Protein 5CUW (pdb70)

CATH classification: 2.40.260.10

Secondary structure (DSSP, 8-state):
------EEEEEEEGGGTEEEEEEES--TTTTGGGT-EEE--STT-----TTSSSEEEEEE--SSSTT-TTTTGGG--TT-EEEEE-SSEEEEEEEEEEEEEE-TT-GGGGSSS-TTS---S--EEEEEEEEESTT--SEEEEEEEEEEEEEEGGG---GGG-

Organism: Streptomyces coelicolor (strain ATCC BAA-471 / A3(2) / M145) (NCBI:txid100226)

Solvent-accessible surface area: 7456 Å² total; per-residue (Å²): 92,9,28,114,21,116,48,56,13,63,0,25,0,51,96,31,137,20,96,8,53,0,0,29,16,48,40,61,76,121,0,7,52,164,23,35,0,0,0,1,21,71,105,81,36,136,15,32,74,5,83,38,148,53,12,2,2,0,0,0,3,41,19,22,73,97,69,54,9,0,58,112,0,59,123,8,107,106,36,26,32,0,0,0,25,26,93,66,61,12,4,7,1,88,8,36,23,67,28,73,80,17,55,31,86,32,49,43,0,11,60,98,53,3,39,115,8,68,31,165,24,121,21,50,18,0,0,0,0,0,25,16,61,51,157,56,74,124,90,20,4,0,0,0,0,99,31,83,59,51,63,66,104,115,51,34,77,1,127,27,36,136

Nearest PDB structures (foldseek):
  5cuw-assembly1_A  TM=1.006E+00  e=2.298E-36  Streptomyces coelicolor A3(2)
  5go6-assembly1_A  TM=9.441E-01  e=9.493E-17  Streptomyces avermitilis MA-4680 = NBRC 14893
  5go5-assembly1_A  TM=9.308E-01  e=1.278E-16  Streptomyces avermitilis MA-4680 = NBRC 14893
  5utt-assembly4_D  TM=8.680E-01  e=9.278E-15  Actinomyces oris
  5uus-assembly2_B  TM=8.414E-01  e=9.449E-14  Corynebacterium diphtheriae NCTC 13129

Foldseek 3Di:
DAACLAFFWWKDQPVQRAIATEGEDQDVVSAQVQLHKYWHPDDPLHWDDQVDQWTETEIEYELEDSVRRCVVVVVFDFQRWMWIGGPWKIWIWTWQAKDAWAARPLSQCRGSQRPPRPRDDIARKYKYKYADDPPDNGTIIIIMIGTDDIGTCVVPDDPNVD

Radius of gyration: 14.23 Å; Cα contacts (8 Å, |Δi|>4): 444; chains: 1; bounding box: 32×39×29 Å

Sequence (162 aa):
AQAPGQGFALLHIPKLDVVVPIAEGISSKKVLDRGMVGHYAEDGLKTAMPDAKAGNFGLAGHRNTHGEPFRYINKLEPGDPIVVETQDKYFVYKMASILPVTSPSNVSSVLDPVPKQSGFKGPGRYITLTTCTPEFTSKYRMMIVWGKMVEERPRSKGKPDALV

Structure (mmCIF, N/CA/C/O backbone):
data_5CUW
#
_entry.id   5CUW
#
_cell.length_a   53.110
_cell.length_b   104.300
_cell.length_c   79.020
_cell.angle_alpha   90.000
_cell.angle_beta   90.000
_cell.angle_gamma   90.000
#
_symmetry.space_group_name_H-M   'C 2 2 21'
#
loop_
_entity.id
_entity.type
_entity.pdbx_description
1 polymer SrtE1
2 non-polymer GLYCEROL
3 water water
#
loop_
_atom_site.group_PDB
_atom_site.id
_atom_site.type_symbol
_atom_site.label_atom_id
_atom_site.label_alt_id
_atom_site.label_comp_id
_atom_site.label_asym_id
_atom_site.label_entity_id
_atom_site.label_seq_id
_atom_site.pdbx_PDB_ins_code
_atom_site.Cartn_x
_atom_site.Cartn_y
_atom_site.Cartn_z
_atom_site.occupancy
_atom_site.B_iso_or_equiv
_atom_site.auth_seq_id
_atom_site.auth_comp_id
_atom_site.auth_asym_id
_atom_site.auth_atom_id
_atom_site.pdbx_PDB_model_num
ATOM 1 N N . ALA A 1 11 ? -1.294 -35.367 13.530 1.00 68.96 168 ALA A N 1
ATOM 2 C CA . ALA A 1 11 ? -1.421 -35.362 12.077 1.00 66.44 168 ALA A CA 1
ATOM 3 C C . ALA A 1 11 ? -2.213 -34.152 11.584 1.00 67.80 168 ALA A C 1
ATOM 4 O O . ALA A 1 11 ? -2.850 -33.448 12.365 1.00 74.16 168 ALA A O 1
ATOM 6 N N . GLN A 1 12 ? -2.170 -33.919 10.278 1.00 66.19 169 GLN A N 1
ATOM 7 C CA . GLN A 1 12 ? -2.921 -32.829 9.665 1.00 61.91 169 GLN A CA 1
ATOM 8 C C . GLN A 1 12 ? -4.108 -33.354 8.864 1.00 61.94 169 GLN A C 1
ATOM 9 O O . GLN A 1 12 ? -4.347 -34.562 8.818 1.00 70.49 169 GLN A O 1
ATOM 15 N N . ALA A 1 13 ? -4.842 -32.447 8.222 1.00 58.55 170 ALA A N 1
ATOM 16 C CA . ALA A 1 13 ? -6.008 -32.834 7.424 1.00 61.03 170 ALA A CA 1
ATOM 17 C C . ALA A 1 13 ? -6.350 -31.807 6.340 1.00 60.20 170 ALA A C 1
ATOM 18 O O . ALA A 1 13 ? -5.588 -30.876 6.074 1.00 49.83 170 ALA A O 1
ATOM 20 N N . PRO A 1 36 ? -16.497 -27.570 19.071 1.00 90.06 193 PRO A N 1
ATOM 21 C CA . PRO A 1 36 ? -17.833 -28.166 18.991 1.00 91.87 193 PRO A CA 1
ATOM 22 C C . PRO A 1 36 ? -18.216 -28.553 17.565 1.00 92.54 193 PRO A C 1
ATOM 23 O O . PRO A 1 36 ? -18.876 -29.572 17.358 1.00 98.08 193 PRO A O 1
ATOM 27 N N . GLY A 1 37 ? -17.795 -27.745 16.596 1.00 83.96 194 GLY A N 1
ATOM 28 C CA . GLY A 1 37 ? -18.220 -27.908 15.217 1.00 73.76 194 GLY A CA 1
ATOM 29 C C . GLY A 1 37 ? -19.177 -26.788 14.851 1.00 71.96 194 GLY A C 1
ATOM 30 O O . GLY A 1 37 ? -19.988 -26.908 13.928 1.00 61.55 194 GLY A O 1
ATOM 31 N N . GLN A 1 38 ? -19.071 -25.691 15.597 1.00 72.39 195 GLN A N 1
ATOM 32 C CA . GLN A 1 38 ? -19.922 -24.517 15.429 1.00 66.87 195 GLN A CA 1
ATOM 33 C C . GLN A 1 38 ? -19.292 -23.496 14.478 1.00 59.83 195 GLN A C 1
ATOM 34 O O . GLN A 1 38 ? -18.159 -23.055 14.708 1.00 43.56 195 GLN A O 1
ATOM 40 N N . GLY A 1 39 ? -20.023 -23.127 13.421 1.00 58.76 196 GLY A N 1
ATOM 41 C CA . GLY A 1 39 ? -19.529 -22.183 12.422 1.00 53.54 196 GLY A CA 1
ATOM 42 C C . GLY A 1 39 ? -19.506 -20.763 12.953 1.00 41.11 196 GLY A C 1
ATOM 43 O O . GLY A 1 39 ? -20.522 -20.269 13.413 1.00 48.16 196 GLY A O 1
ATOM 44 N N . PHE A 1 40 ? -18.355 -20.099 12.909 1.00 32.70 197 PHE A N 1
ATOM 45 C CA . PHE A 1 40 ? -18.261 -18.796 13.559 1.00 33.95 197 PHE A CA 1
ATOM 46 C C . PHE A 1 40 ? -17.761 -17.677 12.664 1.00 30.86 197 PHE A C 1
ATOM 47 O O . PHE A 1 40 ? -17.713 -16.525 13.085 1.00 33.79 197 PHE A O 1
ATOM 55 N N . ALA A 1 41 ? -17.380 -17.998 11.435 1.00 27.62 198 ALA A N 1
ATOM 56 C CA . ALA A 1 41 ? -16.912 -16.960 10.542 1.00 25.22 198 ALA A CA 1
ATOM 57 C C . ALA A 1 41 ? -17.059 -17.409 9.102 1.00 25.57 198 ALA A C 1
ATOM 58 O O . ALA A 1 41 ? -17.456 -18.544 8.848 1.00 24.57 198 ALA A O 1
ATOM 60 N N . LEU A 1 42 ? -16.752 -16.508 8.172 1.00 24.93 199 LEU A N 1
ATOM 61 C CA . LEU A 1 42 ? -16.743 -16.825 6.739 1.00 25.24 199 LEU A CA 1
AT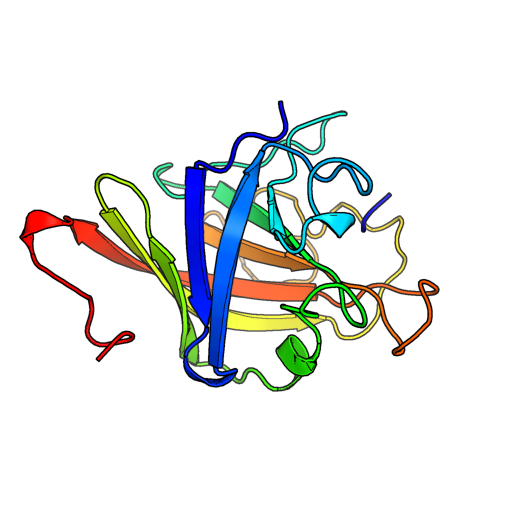OM 62 C C . LEU A 1 42 ? -15.352 -16.557 6.161 1.00 28.01 199 LEU A C 1
ATOM 63 O O . LEU A 1 42 ? -14.759 -15.511 6.426 1.00 31.98 199 LEU A O 1
ATOM 68 N N . LEU A 1 43 ? -14.835 -17.500 5.378 1.00 26.13 200 LEU A N 1
ATOM 69 C CA . LEU A 1 43 ? -13.565 -17.302 4.681 1.00 22.71 200 LEU A CA 1
ATOM 70 C C . LEU A 1 43 ? -13.816 -16.944 3.211 1.00 24.40 200 LEU A C 1
ATOM 71 O O . LEU A 1 43 ? -14.555 -17.650 2.525 1.00 29.73 200 LEU A O 1
ATOM 76 N N . HIS A 1 44 ? -13.208 -15.854 2.741 1.00 20.51 201 HIS A N 1
ATOM 77 C CA . HIS A 1 44 ? -13.346 -15.425 1.351 1.00 22.75 201 HIS A CA 1
ATOM 78 C C . HIS A 1 44 ? -11.992 -15.494 0.662 1.00 25.72 201 HIS A C 1
ATOM 79 O O . HIS A 1 44 ? -11.014 -14.968 1.175 1.00 28.80 201 HIS A O 1
ATOM 86 N N . ILE A 1 45 ? -11.937 -16.125 -0.503 1.00 23.39 202 ILE A N 1
ATOM 87 C CA . ILE A 1 45 ? -10.734 -16.061 -1.334 1.00 22.44 202 ILE A CA 1
ATOM 88 C C . ILE A 1 45 ? -11.199 -15.691 -2.734 1.00 23.83 202 ILE A C 1
ATOM 89 O O . ILE A 1 45 ? -11.502 -16.567 -3.548 1.00 29.75 202 ILE A O 1
ATOM 94 N N . PRO A 1 46 ? -11.273 -14.377 -3.009 1.00 25.24 203 PRO A N 1
ATOM 95 C CA . PRO A 1 46 ? -11.827 -13.811 -4.245 1.00 35.25 203 PRO A CA 1
ATOM 96 C C . PRO A 1 46 ? -11.199 -14.370 -5.518 1.00 30.31 203 PRO A C 1
ATOM 97 O O . PRO A 1 46 ? -11.913 -14.550 -6.495 1.00 28.40 203 PRO A O 1
ATOM 101 N N . LYS A 1 47 ? -9.902 -14.639 -5.520 1.00 31.95 204 LYS A N 1
ATOM 102 C CA . LYS A 1 47 ? -9.271 -15.141 -6.739 1.00 28.58 204 LYS A CA 1
ATOM 103 C C . LYS A 1 47 ? -9.805 -16.519 -7.110 1.00 31.27 204 LYS A C 1
ATOM 104 O O . LYS A 1 47 ? -9.871 -16.873 -8.293 1.00 36.23 204 LYS A O 1
ATOM 110 N N . LEU A 1 48 ? -10.183 -17.289 -6.094 1.00 28.13 205 LEU A N 1
ATOM 111 C CA . LEU A 1 48 ? -10.613 -18.669 -6.278 1.00 28.47 205 LEU A CA 1
ATOM 112 C C . LEU A 1 48 ? -12.143 -18.817 -6.289 1.00 30.95 205 LEU A C 1
ATOM 113 O O . LEU A 1 48 ? -12.653 -19.931 -6.381 1.00 33.77 205 LEU A O 1
ATOM 118 N N . ASP A 1 49 ? -12.866 -17.700 -6.188 1.00 25.30 206 ASP A N 1
ATOM 119 C CA . ASP A 1 49 ? -14.329 -17.712 -6.105 1.00 29.13 206 ASP A CA 1
ATOM 120 C C . ASP A 1 49 ? -14.809 -18.594 -4.959 1.00 33.69 206 ASP A C 1
ATOM 121 O O . ASP A 1 49 ? -15.752 -19.372 -5.093 1.00 30.77 206 ASP A O 1
ATOM 126 N N . VAL A 1 50 ? -14.134 -18.462 -3.828 1.00 28.27 207 VAL A N 1
ATOM 127 C CA . VAL A 1 50 ? -14.430 -19.255 -2.645 1.00 27.24 207 VAL A CA 1
ATOM 128 C C . VAL A 1 50 ? -15.068 -18.389 -1.556 1.00 27.20 207 VAL A C 1
ATOM 129 O O . VAL A 1 50 ? -14.528 -17.351 -1.182 1.00 28.96 207 VAL A O 1
ATOM 133 N N . VAL A 1 51 ? -16.233 -18.814 -1.083 1.00 30.83 208 VAL A N 1
ATOM 134 C CA . VAL A 1 51 ? -16.814 -18.288 0.154 1.00 25.30 208 VAL A CA 1
ATOM 135 C C . VAL A 1 51 ? -17.278 -19.495 0.962 1.00 28.49 208 VAL A C 1
ATOM 136 O O . VAL A 1 51 ? -18.065 -20.308 0.471 1.00 36.10 208 VAL A O 1
ATOM 140 N N . VAL A 1 52 ? -16.781 -19.630 2.189 1.00 22.12 209 VAL A N 1
ATOM 141 C CA . VAL A 1 52 ? -16.985 -20.875 2.913 1.00 20.95 209 VAL A CA 1
ATOM 142 C C . VAL A 1 52 ? -16.913 -20.654 4.418 1.00 20.39 209 VAL A C 1
ATOM 143 O O . VAL A 1 52 ? -16.062 -19.911 4.907 1.00 26.49 209 VAL A O 1
ATOM 147 N N . PRO A 1 53 ? -17.825 -21.289 5.158 1.00 22.60 210 PRO A N 1
ATOM 148 C CA . PRO A 1 53 ? -17.851 -21.035 6.600 1.00 20.90 210 PRO A CA 1
ATOM 149 C C . PRO A 1 53 ? -16.677 -21.705 7.297 1.00 25.85 210 PRO A C 1
ATOM 150 O O . PRO A 1 53 ? -16.207 -22.757 6.847 1.00 23.02 210 PRO A O 1
ATOM 154 N N . ILE A 1 54 ? -16.205 -21.086 8.373 1.00 24.08 211 ILE A N 1
ATOM 155 C CA . ILE A 1 54 ? -15.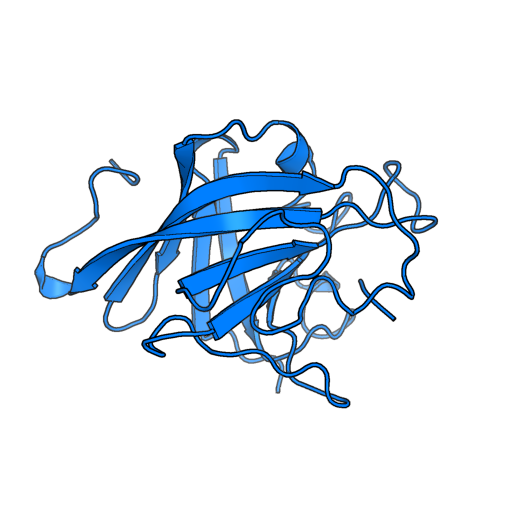199 -21.681 9.250 1.00 22.77 211 ILE A CA 1
ATOM 156 C C . ILE A 1 54 ? -15.876 -22.189 10.512 1.00 22.83 211 ILE A C 1
ATOM 157 O O . ILE A 1 54 ? -16.672 -21.471 11.118 1.00 24.31 211 ILE A O 1
ATOM 162 N N . ALA A 1 55 ? -15.591 -23.426 10.902 1.00 24.49 212 ALA A N 1
ATOM 163 C CA . ALA A 1 55 ? -16.155 -23.960 12.133 1.00 23.39 212 ALA A CA 1
ATOM 164 C C . ALA A 1 55 ? -15.030 -24.341 13.084 1.00 29.94 212 ALA A C 1
ATOM 165 O O . ALA A 1 55 ? -13.887 -24.462 12.678 1.00 23.10 212 ALA A O 1
ATOM 167 N N . GLU A 1 56 ? -15.353 -24.528 14.357 1.00 30.00 213 GLU A N 1
ATOM 168 C CA . GLU A 1 56 ? -14.335 -24.875 15.340 1.00 25.64 213 GLU A CA 1
ATOM 169 C C . GLU A 1 56 ? -14.025 -26.371 15.253 1.00 26.45 213 GLU A C 1
ATOM 170 O O . GLU A 1 56 ? -14.934 -27.195 15.284 1.00 31.32 213 GLU A O 1
ATOM 176 N N . GLY A 1 57 ? -12.746 -26.723 15.138 1.00 25.94 214 GLY A N 1
ATOM 177 C CA . GLY A 1 57 ? -12.356 -28.122 15.074 1.00 27.52 214 GLY A CA 1
ATOM 178 C C . GLY A 1 57 ? -12.251 -28.633 13.651 1.00 31.37 214 GLY A C 1
ATOM 179 O O . GLY A 1 57 ? -12.815 -28.043 12.727 1.00 25.97 214 GLY A O 1
ATOM 180 N N . ILE A 1 58 ? -11.545 -29.738 13.458 1.00 25.31 215 ILE A N 1
ATOM 181 C CA . ILE A 1 58 ? -11.326 -30.220 12.090 1.00 29.89 215 ILE A CA 1
ATOM 182 C C . ILE A 1 58 ? -11.918 -31.596 11.833 1.00 28.56 215 ILE A C 1
ATOM 183 O O . ILE A 1 58 ? -11.469 -32.312 10.937 1.00 32.11 215 ILE A O 1
ATOM 188 N N . SER A 1 59 ? -12.931 -31.956 12.615 1.00 34.07 216 SER A N 1
ATOM 189 C CA . SER A 1 59 ? -13.649 -33.205 12.415 1.00 31.83 216 SER A CA 1
ATOM 190 C C . SER A 1 59 ? -14.108 -33.362 10.966 1.00 37.02 216 SER A C 1
ATOM 191 O O . SER A 1 59 ? -14.627 -32.421 10.370 1.00 28.75 216 SER A O 1
ATOM 194 N N . SER A 1 60 ? -13.911 -34.548 10.405 1.00 33.90 217 SER A N 1
ATOM 195 C CA . SER A 1 60 ? -14.369 -34.820 9.049 1.00 35.80 217 SER A CA 1
ATOM 196 C C . SER A 1 60 ? -15.885 -34.846 9.005 1.00 40.99 217 SER A C 1
ATOM 197 O O . SER A 1 60 ? -16.502 -34.183 8.175 1.00 44.88 217 SER A O 1
ATOM 200 N N . LYS A 1 61 ? -16.482 -35.604 9.920 1.00 33.77 218 LYS A N 1
ATOM 201 C CA . LYS A 1 61 ? -17.920 -35.793 9.938 1.00 36.42 218 LYS A CA 1
ATOM 202 C C . LYS A 1 61 ? -18.674 -34.504 10.246 1.00 37.53 218 LYS A C 1
ATOM 203 O O . LYS A 1 61 ? -19.700 -34.225 9.630 1.00 37.53 218 LYS A O 1
ATOM 205 N N . LYS A 1 62 ? -18.172 -33.710 11.187 1.00 29.27 219 LYS A N 1
ATOM 206 C CA . LYS A 1 62 ? -18.931 -32.545 11.656 1.00 32.40 219 LYS A CA 1
ATOM 207 C C . LYS A 1 62 ? -18.573 -31.246 10.940 1.00 29.96 219 LYS A C 1
ATOM 208 O O . LYS A 1 62 ? -19.349 -30.288 10.976 1.00 32.00 219 LYS A O 1
ATOM 214 N N . VAL A 1 63 ? -17.408 -31.209 10.295 1.00 29.14 220 VAL A N 1
ATOM 215 C CA . VAL A 1 63 ? -16.916 -29.974 9.703 1.00 29.23 220 VAL A CA 1
ATOM 216 C C . VAL A 1 63 ? -16.535 -30.136 8.222 1.00 30.77 220 VAL A C 1
ATOM 217 O O . VAL A 1 63 ? -17.264 -29.661 7.355 1.00 25.07 220 VAL A O 1
ATOM 221 N N . LEU A 1 64 ? -15.416 -30.799 7.923 1.00 26.16 221 LEU A N 1
ATOM 222 C CA . LEU A 1 64 ? -14.949 -30.852 6.528 1.00 27.61 221 LEU A CA 1
ATOM 223 C C . LEU A 1 64 ? -15.945 -31.535 5.587 1.00 32.80 221 LEU A C 1
ATOM 224 O O . LEU A 1 64 ? -16.151 -31.071 4.470 1.00 31.82 221 LEU A O 1
ATOM 229 N N . ASP A 1 65 ? -16.567 -32.629 6.019 1.00 24.58 222 ASP A N 1
ATOM 230 C CA . ASP A 1 65 ? -17.540 -33.291 5.157 1.00 27.42 222 ASP A CA 1
ATOM 231 C C . ASP A 1 65 ? -18.857 -32.518 5.091 1.00 38.40 222 ASP A C 1
ATOM 232 O O . ASP A 1 65 ? -19.766 -32.899 4.365 1.00 33.57 222 ASP A O 1
ATOM 237 N N . ARG A 1 66 ? -18.956 -31.430 5.845 1.00 32.39 223 ARG A N 1
ATOM 238 C CA . ARG A 1 66 ? -20.148 -30.601 5.791 1.00 28.60 223 ARG A CA 1
ATOM 239 C C . ARG A 1 66 ? -19.903 -29.413 4.871 1.00 29.51 223 ARG A C 1
ATOM 240 O O . ARG A 1 66 ? -20.702 -28.487 4.814 1.00 31.90 223 ARG A O 1
ATOM 248 N N . GLY A 1 67 ? -18.786 -29.451 4.156 1.00 27.38 224 GLY A N 1
ATOM 249 C CA . GLY A 1 67 ? -18.439 -28.394 3.225 1.00 25.18 224 GLY A CA 1
ATOM 250 C C . GLY A 1 67 ? -17.863 -27.166 3.897 1.00 33.27 224 GLY A C 1
ATOM 251 O O . GLY A 1 67 ? -17.826 -26.100 3.288 1.00 31.13 224 GLY A O 1
ATOM 252 N N . MET A 1 68 ? -17.409 -27.299 5.146 1.00 22.16 225 MET A N 1
ATOM 253 C CA . MET A 1 68 ? -16.821 -26.155 5.846 1.00 25.56 225 MET A CA 1
ATOM 254 C C . MET A 1 68 ? -15.314 -26.302 6.001 1.00 27.15 225 MET A C 1
ATOM 255 O O . MET A 1 68 ? -14.780 -27.394 5.840 1.00 29.54 225 MET A O 1
ATOM 260 N N . VAL A 1 69 ? -14.610 -25.209 6.297 1.00 22.28 226 VAL A N 1
ATOM 261 C CA . VAL A 1 69 ? -13.215 -25.358 6.648 1.00 18.63 226 VAL A CA 1
ATOM 262 C C . VAL A 1 69 ? -13.120 -25.290 8.163 1.00 18.42 226 VAL A C 1
ATOM 263 O O . VAL A 1 69 ? -13.968 -24.677 8.817 1.00 25.17 226 VAL A O 1
ATOM 267 N N . GLY A 1 70 ? -12.100 -25.952 8.701 1.00 18.69 227 GLY A N 1
ATOM 268 C CA . GLY A 1 70 ? -11.982 -26.156 10.131 1.00 21.34 227 GLY A CA 1
ATOM 269 C C . GLY A 1 70 ? -10.801 -25.449 10.745 1.00 18.30 227 GLY A C 1
ATOM 270 O O . GLY A 1 70 ? -9.681 -25.482 10.214 1.00 23.06 2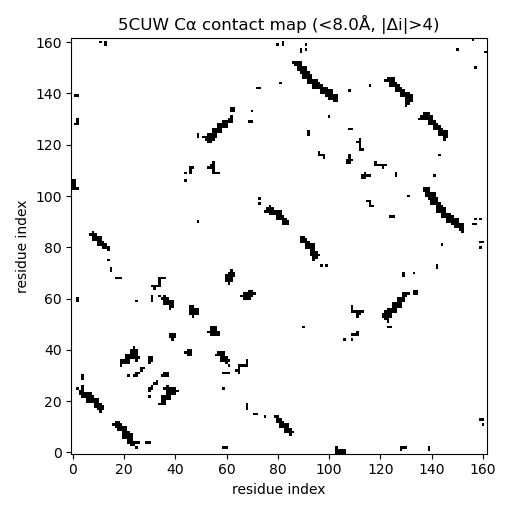27 GLY A O 1
ATOM 271 N N . HIS A 1 71 ? -11.064 -24.803 11.875 1.00 22.96 228 HIS A N 1
ATOM 272 C CA . HIS A 1 71 ? -10.028 -24.187 12.694 1.00 22.29 228 HIS A CA 1
ATOM 273 C C . HIS A 1 71 ? -9.401 -25.220 13.632 1.00 23.96 228 HIS A C 1
ATOM 274 O O . HIS A 1 71 ? -10.096 -25.831 14.442 1.00 26.45 228 HIS A O 1
ATOM 281 N N . TYR A 1 72 ? -8.090 -25.416 13.530 1.00 22.63 229 TYR A N 1
ATOM 282 C CA . TYR A 1 72 ? -7.418 -26.393 14.394 1.00 23.06 229 TYR A CA 1
ATOM 283 C C . TYR A 1 72 ? -7.649 -25.988 15.846 1.00 23.57 229 TYR A C 1
ATOM 284 O O . TYR A 1 72 ? -7.272 -24.886 16.242 1.00 26.06 229 TYR A O 1
ATOM 293 N N . ALA A 1 73 ? -8.289 -26.855 16.622 1.00 28.01 230 ALA A N 1
ATOM 294 C CA . ALA A 1 73 ? -8.713 -26.461 17.966 1.00 36.03 230 ALA A CA 1
ATOM 295 C C . ALA A 1 73 ? -8.559 -27.522 19.050 1.00 40.22 230 ALA A C 1
ATOM 296 O O . ALA A 1 73 ? -8.882 -27.251 20.207 1.00 48.21 230 ALA A O 1
ATOM 298 N N . GLU A 1 74 ? -8.069 -28.711 18.712 1.00 32.44 231 GLU A N 1
ATOM 299 C CA . GLU A 1 74 ? -7.941 -29.759 19.730 1.00 46.19 231 GLU A CA 1
ATOM 300 C C . GLU A 1 74 ? -6.601 -30.499 19.710 1.00 52.20 231 GLU A C 1
ATOM 301 O O . GLU A 1 74 ? -5.813 -30.357 18.778 1.00 56.21 231 GLU A O 1
ATOM 303 N N . ASP A 1 75 ? -6.352 -31.280 20.759 1.00 51.56 232 ASP A N 1
ATOM 304 C CA . ASP A 1 75 ? -5.193 -32.173 20.825 1.00 52.32 232 ASP A CA 1
ATOM 305 C C . ASP A 1 75 ? -3.850 -31.445 20.812 1.00 55.98 232 ASP A C 1
ATOM 306 O O . ASP A 1 75 ? -2.859 -31.975 20.307 1.00 60.27 232 ASP A O 1
ATOM 308 N N . GLY A 1 76 ? -3.812 -30.238 21.366 1.00 50.84 233 GLY A N 1
ATOM 309 C CA . GLY A 1 76 ? -2.580 -29.470 21.400 1.00 46.47 233 GLY A CA 1
ATOM 310 C C . GLY A 1 76 ? -2.328 -28.678 20.130 1.00 48.90 233 GLY A C 1
ATOM 311 O O . GLY A 1 76 ? -1.361 -27.914 20.045 1.00 47.04 233 GLY A O 1
ATOM 312 N N . LEU A 1 77 ? -3.200 -28.849 19.138 1.00 45.75 234 LEU A N 1
ATOM 313 C CA . LEU A 1 77 ? -3.038 -28.146 17.865 1.00 35.96 234 LEU A CA 1
ATOM 314 C C . LEU A 1 77 ? -3.822 -26.843 17.808 1.00 37.67 234 LEU A C 1
ATOM 315 O O . LEU A 1 77 ? -3.938 -26.236 16.741 1.00 39.87 234 LEU A O 1
ATOM 320 N N . LYS A 1 78 ? -4.355 -26.401 18.943 1.00 30.40 235 LYS A N 1
ATOM 321 C CA . LYS A 1 78 ? -5.187 -25.206 18.940 1.00 31.64 235 LYS A CA 1
ATOM 322 C C . LYS A 1 78 ? -4.377 -23.977 18.578 1.00 24.47 235 LYS A C 1
ATOM 323 O O . LYS A 1 78 ? -3.364 -23.686 19.202 1.00 21.71 235 LYS A O 1
ATOM 329 N N . THR A 1 79 ? -4.827 -23.239 17.578 1.00 23.04 236 THR A N 1
ATOM 330 C CA . THR A 1 79 ? -4.088 -22.064 17.155 1.00 22.99 236 THR A CA 1
ATOM 331 C C . THR A 1 79 ? -4.785 -20.785 17.614 1.00 25.08 236 THR A C 1
ATOM 332 O O . THR A 1 79 ? -5.940 -20.810 18.063 1.00 25.36 236 THR A O 1
ATOM 336 N N . ALA A 1 80 ? -4.083 -19.665 17.474 1.00 25.67 237 ALA A N 1
ATOM 337 C CA . ALA A 1 80 ? -4.629 -18.353 17.810 1.00 23.51 237 ALA A CA 1
ATOM 338 C C . ALA A 1 80 ? -5.821 -17.983 16.928 1.00 28.29 237 ALA A C 1
ATOM 339 O O . ALA A 1 80 ? -5.970 -18.516 15.823 1.00 29.79 237 ALA A O 1
ATOM 341 N N . MET A 1 81 ? -6.664 -17.074 17.419 1.00 26.82 238 MET A N 1
ATOM 342 C CA . MET A 1 81 ? -7.733 -16.491 16.606 1.00 26.66 238 MET A CA 1
ATOM 343 C C . MET A 1 81 ? -7.193 -15.248 15.914 1.00 24.69 238 MET A C 1
ATOM 344 O O . MET A 1 81 ? -6.157 -14.723 16.322 1.00 24.68 238 MET A O 1
ATOM 349 N N . PRO A 1 82 ? -7.888 -14.763 14.873 1.00 20.72 239 PRO A N 1
ATOM 350 C CA . PRO A 1 82 ? -7.330 -13.621 14.143 1.00 21.11 239 PRO A CA 1
ATOM 351 C C . PRO A 1 82 ? -7.341 -12.336 14.968 1.00 22.62 239 PRO A C 1
ATOM 352 O O . PRO A 1 82 ? -6.557 -11.428 14.673 1.00 23.95 239 PRO A O 1
ATOM 356 N N . ASP A 1 83 ? -8.193 -12.245 15.987 1.00 23.15 240 ASP A N 1
ATOM 357 C CA . ASP A 1 83 ? -8.241 -11.007 16.762 1.00 27.67 240 ASP A CA 1
ATOM 358 C C . ASP A 1 83 ? -7.025 -10.855 17.697 1.00 30.92 240 ASP A C 1
ATOM 359 O O . ASP A 1 83 ? -6.759 -9.761 18.189 1.00 31.16 240 ASP A O 1
ATOM 364 N N . ALA A 1 84 ? -6.271 -11.932 17.911 1.00 29.11 241 ALA A N 1
ATOM 365 C CA . ALA A 1 84 ? -5.041 -11.848 18.711 1.00 27.98 241 ALA A CA 1
ATOM 366 C C . ALA A 1 84 ? -3.978 -11.018 18.001 1.00 34.64 241 ALA A C 1
ATOM 367 O O . ALA A 1 84 ? -3.756 -11.181 16.798 1.00 29.12 241 ALA A O 1
ATOM 369 N N . LYS A 1 85 ? -3.307 -10.144 18.748 1.00 25.30 242 LYS A N 1
ATOM 370 C CA . LYS A 1 85 ? -2.321 -9.238 18.163 1.00 28.28 242 LYS A CA 1
ATOM 371 C C . LYS A 1 85 ? -1.077 -9.957 17.662 1.00 24.06 242 LYS A C 1
ATOM 372 O O . LYS A 1 85 ? -0.227 -9.358 17.017 1.00 22.22 242 LYS A O 1
ATOM 378 N N . ALA A 1 86 ? -0.973 -11.244 17.964 1.00 25.43 243 ALA A N 1
ATOM 379 C CA . ALA A 1 86 ? -0.004 -12.102 17.307 1.00 23.40 243 ALA A CA 1
ATOM 380 C C . ALA A 1 86 ? -0.498 -13.530 17.378 1.00 23.58 243 ALA A C 1
ATOM 381 O O . ALA A 1 86 ? -1.208 -13.925 18.325 1.00 21.20 243 ALA A O 1
ATOM 383 N N . GLY A 1 87 ? -0.130 -14.312 16.372 1.00 22.07 244 GLY A N 1
ATOM 384 C CA . GLY A 1 87 ? -0.532 -15.700 16.333 1.00 21.20 244 GLY A CA 1
ATOM 385 C C . GLY A 1 87 ? -0.642 -16.239 14.921 1.00 18.80 244 GLY A C 1
ATOM 386 O O . GLY A 1 87 ? -0.453 -15.516 13.945 1.00 24.87 244 GLY A O 1
ATOM 387 N N . ASN A 1 88 ? -0.932 -17.527 14.826 1.00 25.96 245 ASN A N 1
ATOM 388 C CA . ASN A 1 88 ? -1.101 -18.186 13.536 1.00 22.30 245 ASN A CA 1
ATOM 389 C C . ASN A 1 88 ? -2.469 -18.853 13.471 1.00 28.08 245 ASN A C 1
ATOM 390 O O . ASN A 1 88 ? -2.702 -19.850 14.144 1.00 28.92 245 ASN A O 1
ATOM 395 N N . PHE A 1 89 ? -3.368 -18.294 12.665 1.00 24.63 246 PHE A N 1
ATOM 396 C CA . PHE A 1 89 ? -4.745 -18.804 12.550 1.00 21.97 246 PHE A CA 1
ATOM 397 C C . PHE A 1 89 ? -4.729 -19.971 11.563 1.00 20.79 246 PHE A C 1
ATOM 398 O O . PHE A 1 89 ? -4.599 -19.760 10.377 1.00 19.51 246 PHE A O 1
ATOM 406 N N . GLY A 1 90 ? -4.832 -21.199 12.065 1.00 22.21 247 GLY A N 1
ATOM 407 C CA . GLY A 1 90 ? -4.681 -22.383 11.226 1.00 17.40 247 GLY A CA 1
ATOM 408 C C . GLY A 1 90 ? -5.999 -23.003 10.782 1.00 25.42 247 GLY A C 1
ATOM 409 O O . GLY A 1 90 ? -6.912 -23.186 11.591 1.00 23.26 247 GLY A O 1
ATOM 410 N N . LEU A 1 91 ? -6.089 -23.329 9.492 1.00 23.45 248 LEU A N 1
ATOM 411 C CA . LEU A 1 91 ? -7.331 -23.838 8.895 1.00 18.62 248 LEU A CA 1
ATOM 412 C C . LEU A 1 91 ? -7.087 -25.021 7.963 1.00 29.84 248 LEU A C 1
ATOM 413 O O . LEU A 1 91 ? -6.088 -25.056 7.239 1.00 27.86 248 LEU A O 1
ATOM 418 N N . ALA A 1 92 ? -8.014 -25.972 7.972 1.00 16.86 249 ALA A N 1
ATOM 419 C CA . ALA A 1 92 ? -7.945 -27.138 7.097 1.00 26.81 249 ALA A CA 1
ATOM 420 C C . ALA A 1 92 ? -9.213 -27.226 6.260 1.00 26.63 249 ALA A C 1
ATOM 421 O O . ALA A 1 92 ? -10.313 -26.964 6.756 1.00 24.41 249 ALA A O 1
ATOM 423 N N . GLY A 1 93 ? -9.049 -27.588 4.991 1.00 20.84 250 GLY A N 1
ATOM 424 C CA . GLY A 1 93 ? -10.173 -27.752 4.085 1.00 18.83 250 GLY A CA 1
ATOM 425 C C . GLY A 1 93 ? -9.936 -28.850 3.067 1.00 32.08 250 GLY A C 1
ATOM 426 O O . GLY A 1 93 ? -8.795 -29.191 2.771 1.00 25.25 250 GLY A O 1
ATOM 427 N N . HIS A 1 94 ? -11.016 -29.402 2.527 1.00 29.36 251 HIS A N 1
ATOM 428 C CA . HIS A 1 94 ? -10.931 -30.446 1.510 1.00 21.44 251 HIS A CA 1
ATOM 429 C C . HIS A 1 94 ? -10.314 -29.942 0.208 1.00 26.68 251 HIS A C 1
ATOM 430 O O . HIS A 1 94 ? -10.566 -28.806 -0.225 1.00 26.82 251 HIS A O 1
ATOM 437 N N . ARG A 1 95 ? -9.565 -30.822 -0.444 1.00 25.64 252 ARG A N 1
ATOM 438 C CA . ARG A 1 95 ? -9.018 -30.546 -1.767 1.00 29.04 252 ARG A CA 1
ATOM 439 C C . ARG A 1 95 ? -10.015 -30.949 -2.856 1.00 30.88 252 ARG A C 1
ATOM 440 O O . ARG A 1 95 ? -10.085 -30.301 -3.898 1.00 33.01 252 ARG A O 1
ATOM 448 N N . ASN A 1 96 ? -10.784 -32.012 -2.623 1.00 28.04 253 ASN A N 1
ATOM 449 C CA . ASN A 1 96 ? -11.532 -32.639 -3.720 1.00 28.93 253 ASN A CA 1
ATOM 450 C C . ASN A 1 96 ? -13.005 -33.031 -3.554 1.00 44.09 253 ASN A C 1
ATOM 451 O O . ASN A 1 96 ? -13.601 -33.535 -4.507 1.00 52.25 253 ASN A O 1
ATOM 456 N N . THR A 1 97 ? -13.596 -32.850 -2.383 1.00 40.69 254 THR A N 1
ATOM 457 C CA . THR A 1 97 ? -15.022 -33.156 -2.244 1.00 39.00 254 THR A CA 1
ATOM 458 C C . THR A 1 97 ? -15.726 -32.048 -1.495 1.00 34.45 254 THR A C 1
ATOM 459 O O . THR A 1 97 ? -15.097 -31.068 -1.103 1.00 32.65 254 THR A O 1
ATOM 463 N N . HIS A 1 98 ? -17.037 -32.212 -1.319 1.00 29.01 255 HIS A N 1
ATOM 464 C CA . HIS A 1 98 ? -17.860 -31.305 -0.522 1.00 31.73 255 HIS A CA 1
ATOM 465 C C . HIS A 1 98 ? -17.547 -29.832 -0.729 1.00 28.08 255 HIS A C 1
ATOM 466 O O . HIS A 1 98 ? -17.214 -29.119 0.216 1.00 31.73 255 HIS A O 1
ATOM 473 N N . GLY A 1 99 ? -17.647 -29.377 -1.969 1.00 26.43 256 GLY A N 1
ATOM 474 C CA . GLY A 1 99 ? -17.444 -27.974 -2.271 1.00 36.28 256 GLY A CA 1
ATOM 475 C C . GLY A 1 99 ? -15.988 -27.638 -2.527 1.00 34.77 256 GLY A C 1
ATOM 476 O O . GLY A 1 99 ? -15.683 -26.556 -3.047 1.00 33.65 256 GLY A O 1
ATOM 477 N N . GLU A 1 100 ? -15.106 -28.573 -2.157 1.00 33.63 257 GLU A N 1
ATOM 478 C CA . GLU A 1 100 ? -13.651 -28.485 -2.365 1.00 31.00 257 GLU A CA 1
ATOM 479 C C . GLU A 1 100 ? -13.120 -27.062 -2.276 1.00 33.00 257 GLU A C 1
ATOM 480 O O . GLU A 1 100 ? -12.614 -26.500 -3.248 1.00 32.52 257 GLU A O 1
ATOM 486 N N . PRO A 1 101 ? -13.238 -26.468 -1.085 1.00 23.10 258 PRO A N 1
ATOM 487 C CA . PRO A 1 101 ? -12.824 -25.077 -0.898 1.00 27.25 258 PRO A CA 1
ATOM 488 C C . PRO A 1 101 ? -11.327 -24.840 -1.180 1.00 20.61 258 PRO A C 1
ATOM 489 O O . PRO A 1 101 ? -10.983 -23.776 -1.700 1.00 25.51 258 PRO A O 1
ATOM 493 N N . PHE A 1 102 ? -10.451 -25.791 -0.859 1.00 20.37 259 PHE A N 1
ATOM 494 C CA . PHE A 1 102 ? -9.004 -25.551 -1.047 1.00 19.97 259 PHE A CA 1
ATOM 495 C C . PHE A 1 102 ? -8.418 -26.258 -2.265 1.00 28.31 259 PHE A C 1
ATOM 496 O O . PHE A 1 102 ? -7.200 -26.456 -2.369 1.00 23.27 259 PHE A O 1
ATOM 504 N N . ARG A 1 103 ? -9.276 -26.655 -3.189 1.00 27.05 260 ARG A N 1
ATOM 505 C CA . ARG A 1 103 ? -8.780 -27.360 -4.365 1.00 23.93 260 ARG A CA 1
ATOM 506 C C . ARG A 1 103 ? -7.704 -26.578 -5.136 1.00 28.69 260 ARG A C 1
ATOM 507 O O . ARG A 1 103 ? -6.749 -27.170 -5.655 1.00 29.37 260 ARG A O 1
ATOM 515 N N . TYR A 1 104 ? -7.845 -25.259 -5.222 1.00 24.42 261 TYR A N 1
ATOM 516 C CA . TYR A 1 104 ? -6.884 -24.485 -6.021 1.00 25.55 261 TYR A CA 1
ATOM 517 C C . TYR A 1 104 ? -6.069 -23.458 -5.221 1.00 29.52 261 TYR A C 1
ATOM 518 O O . TYR A 1 104 ? -5.671 -22.426 -5.765 1.00 32.07 261 TYR A O 1
ATOM 527 N N . ILE A 1 105 ? -5.809 -23.723 -3.944 1.00 24.80 262 ILE A N 1
ATOM 528 C CA . ILE A 1 105 ? -5.028 -22.755 -3.174 1.00 27.06 262 ILE A CA 1
ATOM 529 C C . ILE A 1 105 ? -3.583 -22.699 -3.677 1.00 27.26 262 ILE A C 1
ATOM 530 O O . ILE A 1 105 ? -2.866 -21.758 -3.372 1.00 26.08 262 ILE A O 1
ATOM 535 N N . ASN A 1 106 ? -3.168 -23.669 -4.494 1.00 26.47 263 ASN A N 1
ATOM 536 C CA . ASN A 1 106 ? -1.840 -23.597 -5.087 1.00 30.76 263 ASN A CA 1
ATOM 537 C C . ASN A 1 106 ? -1.791 -22.620 -6.255 1.00 37.83 263 ASN A C 1
ATOM 538 O O . ASN A 1 106 ? -0.742 -22.443 -6.859 1.00 30.94 263 ASN A O 1
ATOM 543 N N . LYS A 1 107 ? -2.917 -21.977 -6.562 1.00 25.38 264 LYS A N 1
ATOM 544 C CA . LYS A 1 107 ? -2.929 -20.968 -7.622 1.00 32.44 264 LYS A CA 1
ATOM 545 C C . LYS A 1 107 ? -2.813 -19.558 -7.041 1.00 33.50 264 LYS A C 1
ATOM 546 O O . LYS A 1 107 ? -2.745 -18.567 -7.771 1.00 32.93 264 LYS A O 1
ATOM 552 N N . LEU A 1 108 ? -2.777 -19.473 -5.720 1.00 25.26 265 LEU A N 1
ATOM 553 C CA . LEU A 1 108 ? -2.530 -18.202 -5.053 1.00 22.67 265 LEU A CA 1
ATOM 554 C C . LEU A 1 108 ? -1.096 -17.722 -5.282 1.00 27.75 265 LEU A C 1
ATOM 555 O O . LEU A 1 108 ? -0.161 -18.514 -5.253 1.00 39.32 265 LEU A O 1
ATOM 560 N N . GLU A 1 109 ? -0.948 -16.418 -5.494 1.00 31.31 266 GLU A N 1
ATOM 561 C CA . GLU A 1 109 ? 0.344 -15.780 -5.698 1.00 33.76 266 GLU A CA 1
ATOM 562 C C . GLU A 1 109 ? 0.542 -14.718 -4.62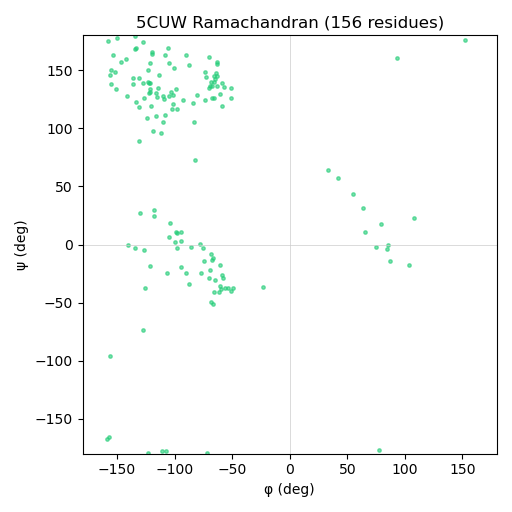9 1.00 32.46 266 GLU A C 1
ATOM 563 O O . GLU A 1 109 ? -0.435 -14.215 -4.085 1.00 30.26 266 GLU A O 1
ATOM 569 N N . PRO A 1 110 ? 1.804 -14.368 -4.328 1.00 32.00 267 PRO A N 1
ATOM 570 C CA . PRO A 1 110 ? 2.074 -13.375 -3.283 1.00 34.77 267 PRO A CA 1
ATOM 571 C C . PRO A 1 110 ? 1.269 -12.094 -3.462 1.00 32.86 267 PRO A C 1
ATOM 572 O O . PRO A 1 110 ? 1.305 -11.488 -4.522 1.00 31.39 267 PRO A O 1
ATOM 576 N N . GLY A 1 111 ? 0.538 -11.694 -2.430 1.00 28.81 268 GLY A N 1
ATOM 577 C CA . GLY A 1 111 ? -0.283 -10.505 -2.522 1.00 28.85 268 GLY A CA 1
ATOM 578 C C . GLY A 1 111 ? -1.768 -10.781 -2.687 1.00 25.08 268 GLY A C 1
ATOM 579 O O . GLY A 1 111 ? -2.588 -9.891 -2.443 1.00 32.33 268 GLY A O 1
ATOM 580 N N . ASP A 1 112 ? -2.125 -12.000 -3.092 1.00 27.00 269 ASP A N 1
ATOM 581 C CA . ASP A 1 112 ? -3.542 -12.353 -3.260 1.00 31.79 269 ASP A CA 1
ATOM 582 C C . ASP A 1 112 ? -4.257 -12.377 -1.914 1.00 30.02 269 ASP A C 1
ATOM 583 O O . ASP A 1 112 ? -3.828 -13.049 -0.976 1.00 29.35 269 ASP A O 1
ATOM 588 N N . PRO A 1 113 ? -5.358 -11.633 -1.811 1.00 33.59 270 PRO A N 1
ATOM 589 C CA . PRO A 1 113 ? -6.069 -11.517 -0.527 1.00 25.53 270 PRO A CA 1
ATOM 590 C C . PRO A 1 113 ? -6.845 -12.757 -0.096 1.00 27.95 270 PRO A C 1
ATOM 591 O O . PRO A 1 113 ? -7.429 -13.480 -0.913 1.00 28.10 270 PRO A O 1
ATOM 595 N N . ILE A 1 114 ? -6.842 -12.975 1.216 1.00 23.78 271 ILE A N 1
ATOM 596 C CA . ILE A 1 114 ? -7.602 -14.019 1.882 1.00 25.40 271 ILE A CA 1
ATOM 597 C C . ILE A 1 114 ? -8.313 -13.337 3.032 1.00 30.52 271 ILE A C 1
ATOM 598 O O . ILE A 1 114 ? -7.663 -12.774 3.910 1.00 26.99 271 ILE A O 1
ATOM 603 N N . VAL A 1 115 ? -9.642 -13.352 3.030 1.00 25.64 272 VAL A N 1
ATOM 604 C CA . VAL A 1 115 ? -10.370 -12.556 4.008 1.00 19.85 272 VAL A CA 1
ATOM 605 C C . VAL A 1 115 ? -11.183 -13.403 4.986 1.00 26.05 272 VAL A C 1
ATOM 606 O O . VAL A 1 115 ? -12.014 -14.226 4.586 1.00 26.37 272 VAL A O 1
ATOM 610 N N . VAL A 1 116 ? -10.969 -13.162 6.275 1.00 24.02 273 VAL A N 1
ATOM 611 C CA . VAL A 1 116 ? -11.786 -13.784 7.310 1.00 25.76 273 VAL A CA 1
ATOM 612 C C . VAL A 1 116 ? -12.804 -12.783 7.825 1.00 23.97 273 VAL A C 1
ATOM 613 O O . VAL A 1 116 ? -12.434 -11.761 8.401 1.00 27.56 273 VAL A O 1
ATOM 617 N N . GLU A 1 117 ? -14.083 -13.083 7.620 1.00 23.89 274 GLU A N 1
ATOM 618 C CA . GLU A 1 117 ? -15.167 -12.230 8.091 1.00 25.69 274 GLU A CA 1
ATOM 619 C 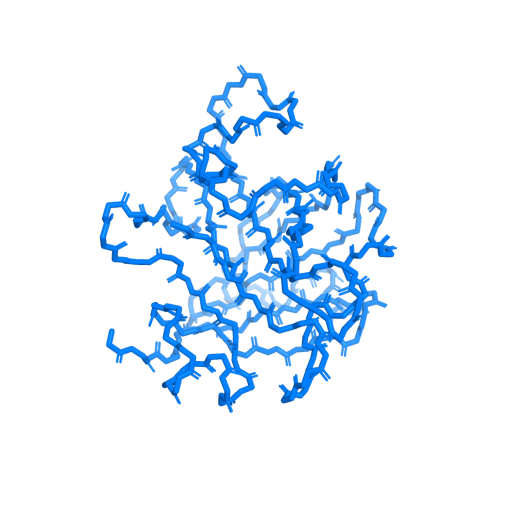C . GLU A 1 117 ? -15.801 -12.783 9.366 1.00 27.89 274 GLU A C 1
ATOM 620 O O . GLU A 1 117 ? -16.317 -13.904 9.381 1.00 31.10 274 GLU A O 1
ATOM 626 N N . THR A 1 118 ? -15.766 -11.995 10.434 1.00 29.35 275 THR A N 1
ATOM 627 C CA . THR A 1 118 ? -16.406 -12.383 11.687 1.00 33.38 275 THR A CA 1
ATOM 628 C C . THR A 1 118 ? -17.609 -11.487 11.932 1.00 39.12 275 THR A C 1
ATOM 629 O O . THR A 1 118 ? -17.926 -10.637 11.099 1.00 30.52 275 THR A O 1
ATOM 633 N N . GLN A 1 119 ? -18.279 -11.673 13.068 1.00 36.31 276 GLN A N 1
ATOM 634 C CA . GLN A 1 119 ? -19.444 -10.863 13.390 1.00 40.97 276 GLN A CA 1
ATOM 635 C C . GLN A 1 119 ? -19.062 -9.393 13.451 1.00 37.99 276 GLN A C 1
ATOM 636 O O . GLN A 1 119 ? -19.811 -8.530 13.001 1.00 43.47 276 GLN A O 1
ATOM 638 N N . ASP A 1 120 ? -17.878 -9.125 13.985 1.00 33.43 277 ASP A N 1
ATOM 639 C CA . ASP A 1 120 ? -17.456 -7.765 14.300 1.00 41.23 277 ASP A CA 1
ATOM 640 C C . ASP A 1 120 ? -16.405 -7.166 13.356 1.00 38.31 277 ASP A C 1
ATOM 641 O O . ASP A 1 120 ? -16.303 -5.944 13.252 1.00 35.89 277 ASP A O 1
ATOM 643 N N . LYS A 1 121 ? -15.613 -8.006 12.688 1.00 31.65 278 LYS A N 1
ATOM 644 C CA . LYS A 1 121 ? -14.492 -7.492 11.898 1.00 27.80 278 LYS A CA 1
ATOM 645 C C . LYS A 1 121 ? -14.263 -8.231 10.593 1.00 28.66 278 LYS A C 1
ATOM 646 O O . LYS A 1 121 ? -14.689 -9.373 10.428 1.00 33.16 278 LYS A O 1
ATOM 652 N N . TYR A 1 122 ? -13.566 -7.560 9.678 1.00 29.30 279 TYR A N 1
ATOM 653 C CA . TYR A 1 122 ? -12.936 -8.204 8.534 1.00 24.16 279 TYR A CA 1
ATOM 654 C C . TYR A 1 122 ? -11.424 -8.280 8.774 1.00 26.43 279 TYR A C 1
ATOM 655 O O . TYR A 1 122 ? -10.786 -7.272 9.071 1.00 31.97 279 TYR A O 1
ATOM 664 N N . PHE A 1 123 ? -10.855 -9.469 8.635 1.00 23.89 280 PHE A N 1
ATOM 665 C CA . PHE A 1 123 ? -9.413 -9.642 8.717 1.00 19.89 280 PHE A CA 1
ATOM 666 C C . PHE A 1 123 ? -8.857 -9.943 7.335 1.00 22.42 280 PHE A C 1
ATOM 667 O O . PHE A 1 123 ? -9.128 -11.005 6.772 1.00 24.13 280 PHE A O 1
ATOM 675 N N . VAL A 1 124 ? -8.100 -9.008 6.777 1.00 25.62 281 VAL A N 1
ATOM 676 C CA . VAL A 1 124 ? -7.547 -9.204 5.438 1.00 25.00 281 VAL A CA 1
ATOM 677 C C . VAL A 1 124 ? -6.108 -9.688 5.500 1.00 25.31 281 VAL A C 1
ATOM 678 O O . VAL A 1 124 ? -5.237 -8.974 5.984 1.00 26.01 281 VAL A O 1
ATOM 682 N N . TYR A 1 125 ? -5.871 -10.899 5.005 1.00 22.28 282 TYR A N 1
ATOM 683 C CA . TYR A 1 125 ? -4.533 -11.425 4.845 1.00 20.89 282 TYR A CA 1
ATOM 684 C C . TYR A 1 125 ? -4.124 -11.406 3.384 1.00 27.63 282 TYR A C 1
ATOM 685 O O . TYR A 1 125 ? -4.975 -11.435 2.488 1.00 28.94 282 TYR A O 1
ATOM 694 N N . LYS A 1 126 ? -2.821 -11.380 3.141 1.00 23.43 283 LYS A N 1
ATOM 695 C CA . LYS A 1 126 ? -2.312 -11.591 1.784 1.00 22.83 283 LYS A CA 1
ATOM 696 C C . LYS A 1 126 ? -1.363 -12.786 1.747 1.00 28.36 283 LYS A C 1
ATOM 697 O O . LYS A 1 126 ? -0.558 -12.988 2.665 1.00 21.91 283 LYS A O 1
ATOM 703 N N . MET A 1 127 ? -1.490 -13.590 0.695 1.00 27.63 284 MET A N 1
ATOM 704 C CA . MET A 1 127 ? -0.674 -14.782 0.512 1.00 24.18 284 MET A CA 1
ATOM 705 C C . MET A 1 127 ? 0.793 -14.398 0.521 1.00 21.96 284 MET A C 1
ATOM 706 O O . MET A 1 127 ? 1.182 -13.397 -0.082 1.00 28.85 284 MET A O 1
ATOM 711 N N . ALA A 1 128 ? 1.609 -15.169 1.233 1.00 26.04 285 ALA A N 1
ATOM 712 C CA . ALA A 1 128 ? 3.028 -14.842 1.358 1.00 27.30 285 ALA A CA 1
ATOM 713 C C . ALA A 1 128 ? 3.937 -15.988 0.949 1.00 31.86 285 ALA A C 1
ATOM 714 O O . ALA A 1 128 ? 4.986 -15.770 0.356 1.00 32.92 285 ALA A O 1
ATOM 716 N N . SER A 1 129 ? 3.545 -17.214 1.273 1.00 29.58 286 SER A N 1
ATOM 717 C CA . SER A 1 129 ? 4.476 -18.329 1.152 1.00 32.67 286 SER A CA 1
ATOM 718 C C . SER A 1 129 ? 3.747 -19.641 0.896 1.00 23.51 286 SER A C 1
ATOM 719 O O . SER A 1 129 ? 2.615 -19.822 1.342 1.00 23.58 286 SER A O 1
ATOM 722 N N . ILE A 1 130 ? 4.368 -20.556 0.159 1.00 24.80 287 ILE A N 1
ATOM 723 C CA . ILE A 1 130 ? 3.730 -21.840 -0.098 1.00 19.69 287 ILE A CA 1
ATOM 724 C C . ILE A 1 130 ? 4.696 -23.015 0.063 1.00 25.68 287 ILE A C 1
ATOM 725 O O . ILE A 1 130 ? 5.851 -22.950 -0.351 1.00 26.97 287 ILE A O 1
ATOM 730 N N . LEU A 1 131 ? 4.200 -24.080 0.684 1.00 26.67 288 LEU A N 1
ATOM 731 C CA . LEU A 1 131 ? 4.904 -25.348 0.808 1.00 27.33 288 LEU A CA 1
ATOM 732 C C . LEU A 1 131 ? 4.025 -26.371 0.093 1.00 24.65 288 LEU A C 1
ATOM 733 O O . LEU A 1 131 ? 3.029 -26.831 0.649 1.00 25.88 288 LEU A O 1
ATOM 738 N N . PRO A 1 132 ? 4.352 -26.684 -1.171 1.00 23.81 289 PRO A N 1
ATOM 739 C CA . PRO A 1 132 ? 3.431 -27.489 -1.983 1.00 25.63 289 PRO A CA 1
ATOM 740 C C . PRO A 1 132 ? 3.312 -28.952 -1.544 1.00 29.66 289 PRO A C 1
ATOM 741 O O . PRO A 1 132 ? 2.262 -29.543 -1.769 1.00 25.02 289 PRO A O 1
ATOM 745 N N . VAL A 1 1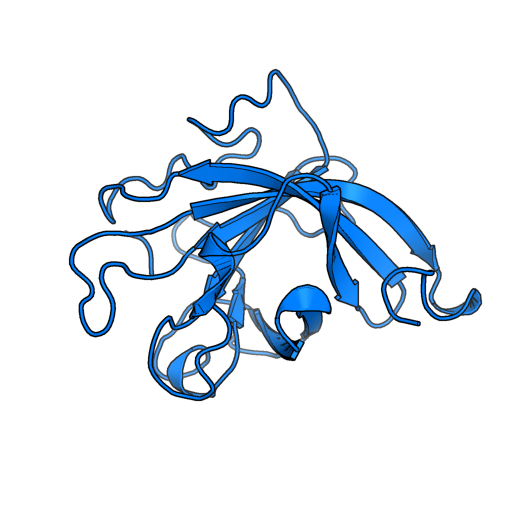33 ? 4.355 -29.533 -0.957 1.00 28.47 290 VAL A N 1
ATOM 746 C CA . VAL A 1 133 ? 4.281 -30.934 -0.527 1.00 25.21 290 VAL A CA 1
ATOM 747 C C . VAL A 1 133 ? 5.000 -31.140 0.812 1.00 25.43 290 VAL A C 1
ATOM 748 O O . VAL A 1 133 ? 6.156 -30.746 0.962 1.00 31.24 290 VAL A O 1
ATOM 752 N N . THR A 1 134 ? 4.312 -31.740 1.784 1.00 24.96 291 THR A N 1
ATOM 753 C CA . THR A 1 134 ? 4.934 -32.089 3.063 1.00 25.19 291 THR A CA 1
ATOM 754 C C . THR A 1 134 ? 4.219 -33.278 3.720 1.00 29.87 291 THR A C 1
ATOM 755 O O . THR A 1 134 ? 3.095 -33.630 3.356 1.00 30.45 291 THR A O 1
ATOM 759 N N . SER A 1 135 ? 4.891 -33.896 4.683 1.00 24.92 292 SER A N 1
ATOM 760 C CA . SER A 1 135 ? 4.328 -35.009 5.419 1.00 28.06 292 SER A CA 1
ATOM 761 C C . SER A 1 135 ? 3.145 -34.546 6.253 1.00 28.58 292 SER A C 1
ATOM 762 O O . SER A 1 135 ? 3.179 -33.459 6.837 1.00 31.06 292 SER A O 1
ATOM 765 N N . PRO A 1 136 ? 2.085 -35.367 6.305 1.00 24.11 293 PRO A N 1
ATOM 766 C CA . PRO A 1 136 ? 0.911 -35.086 7.140 1.00 28.61 293 PRO A CA 1
ATOM 767 C C . PRO A 1 136 ? 1.255 -34.991 8.635 1.00 35.41 293 PRO A C 1
ATOM 768 O O . PRO A 1 136 ? 0.472 -34.441 9.412 1.00 32.52 293 PRO A O 1
ATOM 772 N N . SER A 1 137 ? 2.418 -35.502 9.028 1.00 30.79 294 SER A N 1
ATOM 773 C CA . SER A 1 137 ? 2.846 -35.424 10.427 1.00 33.86 294 SER A CA 1
ATOM 774 C C . SER A 1 137 ? 3.558 -34.110 10.751 1.00 33.76 294 SER A C 1
ATOM 775 O O . SER A 1 137 ? 3.933 -33.870 11.895 1.00 32.25 294 SER A O 1
ATOM 778 N N . ASN A 1 138 ? 3.739 -33.257 9.746 1.00 31.06 295 ASN A N 1
ATOM 779 C CA . ASN A 1 138 ? 4.481 -32.015 9.932 1.00 35.65 295 ASN A CA 1
ATOM 780 C C . ASN A 1 138 ? 3.609 -30.916 10.521 1.00 36.71 295 ASN A C 1
ATOM 781 O O . ASN A 1 138 ? 3.242 -29.971 9.832 1.00 31.14 295 ASN A O 1
ATOM 786 N N . VAL A 1 139 ? 3.284 -31.027 11.806 1.00 30.09 296 VAL A N 1
ATOM 787 C CA . VAL A 1 139 ? 2.373 -30.068 12.419 1.00 24.37 296 VAL A CA 1
ATOM 788 C C . VAL A 1 139 ? 3.016 -28.719 12.733 1.00 24.22 296 VAL A C 1
ATOM 789 O O . VAL A 1 139 ? 2.314 -27.757 13.059 1.00 26.12 296 VAL A O 1
ATOM 793 N N A SER A 1 140 ? 4.339 -28.635 12.631 0.52 22.89 297 SER A N 1
ATOM 794 N N B SER A 1 140 ? 4.340 -28.644 12.619 0.48 22.85 297 SER A N 1
ATOM 795 C CA A SER A 1 140 ? 5.036 -27.396 12.977 0.52 23.79 297 SER A CA 1
ATOM 796 C CA B SER A 1 140 ? 5.068 -27.417 12.949 0.48 25.14 297 SER A CA 1
ATOM 797 C C A SER A 1 140 ? 4.677 -26.246 12.031 0.52 25.15 297 SER A C 1
ATOM 798 C C B SER A 1 140 ? 4.661 -26.252 12.042 0.48 25.16 297 SER A C 1
ATOM 799 O O A SER A 1 140 ? 4.988 -25.090 12.310 0.52 26.99 297 SER A O 1
ATOM 800 O O B SER A 1 140 ? 4.920 -25.093 12.359 0.48 26.28 297 SER A O 1
ATOM 805 N N . VAL A 1 141 ? 4.015 -26.559 10.923 1.00 25.23 298 VAL A N 1
ATOM 806 C CA . VAL A 1 141 ? 3.544 -25.512 10.010 1.00 23.92 298 VAL A CA 1
ATOM 807 C C . VAL A 1 141 ? 2.378 -24.728 10.638 1.00 21.69 298 VAL A C 1
ATOM 808 O O . VAL A 1 141 ? 1.942 -23.710 10.094 1.00 21.94 298 VAL A O 1
ATOM 812 N N . LEU A 1 142 ? 1.890 -25.204 11.785 1.00 17.99 299 LEU A N 1
ATOM 813 C CA . LEU A 1 142 ? 0.843 -24.524 12.547 1.00 23.07 299 LEU A CA 1
ATOM 814 C C . LEU A 1 142 ? 1.371 -23.814 13.798 1.00 27.12 299 LEU A C 1
ATOM 815 O O . LEU A 1 142 ? 0.572 -23.333 14.603 1.00 29.76 299 LEU A O 1
ATOM 820 N N . ASP A 1 143 ? 2.694 -23.774 13.970 1.00 26.69 300 ASP A N 1
ATOM 821 C CA . ASP A 1 143 ? 3.326 -23.086 15.112 1.00 27.74 300 ASP A CA 1
ATOM 822 C C . ASP A 1 143 ? 3.023 -21.587 15.057 1.00 25.95 300 ASP A C 1
ATOM 823 O O . ASP A 1 143 ? 2.796 -21.048 13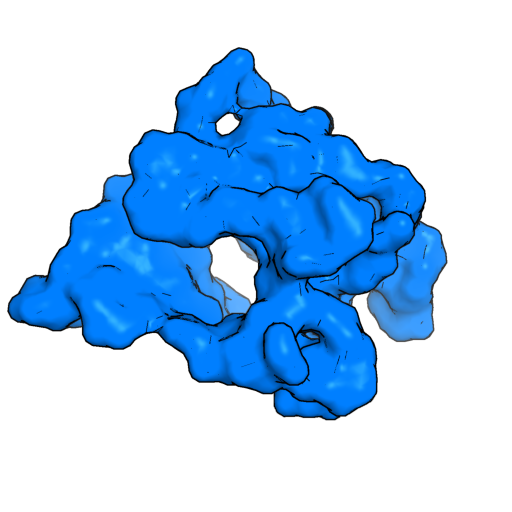.968 1.00 21.87 300 ASP A O 1
ATOM 828 N N . PRO A 1 144 ? 3.059 -20.890 16.215 1.00 18.99 301 PRO A N 1
ATOM 829 C CA . PRO A 1 144 ? 2.788 -19.448 16.183 1.00 18.59 301 PRO A CA 1
ATOM 830 C C . PRO A 1 144 ? 3.633 -18.698 15.139 1.00 25.62 301 PRO A C 1
ATOM 831 O O . PRO A 1 144 ? 3.118 -17.784 14.480 1.00 26.69 301 PRO A O 1
ATOM 835 N N . VAL A 1 145 ? 4.905 -19.071 15.009 1.00 25.05 302 VAL A N 1
ATOM 836 C CA . VAL A 1 145 ? 5.736 -18.633 13.885 1.00 25.34 302 VAL A CA 1
ATOM 837 C C . VAL A 1 145 ? 6.007 -19.879 13.059 1.00 28.56 302 VAL A C 1
ATOM 838 O O . VAL A 1 145 ? 6.915 -20.641 13.373 1.00 37.05 302 VAL A O 1
ATOM 842 N N . PRO A 1 146 ? 5.198 -20.099 12.010 1.00 28.13 303 PRO A N 1
ATOM 843 C CA . PRO A 1 146 ? 5.136 -21.392 11.320 1.00 29.64 303 PRO A CA 1
ATOM 844 C C . PRO A 1 146 ? 6.461 -21.811 10.717 1.00 32.00 303 PRO A C 1
ATOM 845 O O . PRO A 1 146 ? 7.092 -21.032 9.991 1.00 26.86 303 PRO A O 1
ATOM 849 N N . LYS A 1 147 ? 6.869 -23.040 11.011 1.00 26.42 304 LYS A N 1
ATOM 850 C CA . LYS A 1 147 ? 8.116 -23.574 10.482 1.00 36.34 304 LYS A CA 1
ATOM 851 C C . LYS A 1 147 ? 8.005 -23.692 8.978 1.00 30.34 304 LYS A C 1
ATOM 852 O O . LYS A 1 147 ? 6.935 -24.026 8.461 1.00 29.69 304 LYS A O 1
ATOM 854 N N . GLN A 1 148 ? 9.111 -23.408 8.296 1.00 30.30 305 GLN A N 1
ATOM 855 C CA . GLN A 1 148 ? 9.220 -23.533 6.842 1.00 26.90 305 GLN A CA 1
ATOM 856 C C . GLN A 1 148 ? 8.513 -22.416 6.063 1.00 28.49 305 GLN A C 1
ATOM 857 O O . GLN A 1 148 ? 8.574 -22.384 4.837 1.00 32.76 305 GLN A O 1
ATOM 863 N N . SER A 1 149 ? 7.860 -21.494 6.767 1.00 25.08 306 SER A N 1
ATOM 864 C CA . SER A 1 149 ? 7.171 -20.386 6.106 1.00 26.49 306 SER A CA 1
ATOM 865 C C . SER A 1 149 ? 8.123 -19.290 5.632 1.00 31.27 306 SER A C 1
ATOM 866 O O . SER A 1 149 ? 7.786 -18.519 4.732 1.00 28.99 306 SER A O 1
ATOM 869 N N . GLY A 1 150 ? 9.286 -19.192 6.269 1.00 29.28 307 GLY A N 1
ATOM 870 C CA . GLY A 1 150 ? 10.196 -18.085 6.024 1.00 29.54 307 GLY A CA 1
ATOM 871 C C . GLY A 1 150 ? 9.898 -16.842 6.856 1.00 35.12 307 GLY A C 1
ATOM 872 O O . GLY A 1 150 ? 10.605 -15.838 6.756 1.00 36.86 307 GLY A O 1
ATOM 873 N N . PHE A 1 151 ? 8.857 -16.894 7.681 1.00 25.32 308 PHE A N 1
ATOM 874 C CA . PHE A 1 151 ? 8.552 -15.780 8.579 1.00 21.35 308 PHE A CA 1
ATOM 875 C C . PHE A 1 151 ? 9.625 -15.722 9.670 1.00 30.90 308 PHE A C 1
ATOM 876 O O . PHE A 1 151 ? 9.987 -16.748 10.240 1.00 30.88 308 PHE A O 1
ATOM 884 N N . LYS A 1 152 ? 10.133 -14.528 9.956 1.00 26.34 309 LYS A N 1
ATOM 885 C CA . LYS A 1 152 ? 11.322 -14.393 10.797 1.00 25.22 309 LYS A CA 1
ATOM 886 C C . LYS A 1 152 ? 11.020 -14.253 12.287 1.00 39.60 309 LYS A C 1
ATOM 887 O O . LYS A 1 152 ? 11.866 -14.561 13.122 1.00 53.29 309 LYS A O 1
ATOM 891 N N . GLY A 1 153 ? 9.828 -13.781 12.623 1.00 32.89 310 GLY A N 1
ATOM 892 C CA . GLY A 1 153 ? 9.489 -13.553 14.017 1.00 29.49 310 GLY A CA 1
ATOM 893 C C . GLY A 1 153 ? 7.997 -13.514 14.226 1.00 29.60 310 GLY A C 1
ATOM 894 O O . GLY A 1 153 ? 7.232 -13.901 13.334 1.00 24.39 310 GLY A O 1
ATOM 895 N N . PRO A 1 154 ? 7.561 -13.052 15.410 1.00 24.44 311 PRO A N 1
ATOM 896 C CA . PRO A 1 154 ? 6.122 -12.979 15.665 1.00 22.85 311 PRO A CA 1
ATOM 897 C C . PRO A 1 154 ? 5.384 -12.015 14.721 1.00 26.52 311 PRO A C 1
ATOM 898 O O . PRO A 1 154 ? 5.841 -10.905 14.437 1.00 25.46 311 PRO A O 1
ATOM 902 N N . GLY A 1 155 ? 4.244 -12.464 14.229 1.00 26.86 312 GLY A N 1
ATOM 903 C CA . GLY A 1 155 ? 3.347 -11.604 13.478 1.00 29.56 312 GLY A CA 1
ATOM 904 C C . GLY A 1 155 ? 1.945 -12.171 13.536 1.00 30.85 312 GLY A C 1
ATOM 905 O O . GLY A 1 155 ? 1.662 -13.037 14.365 1.00 25.89 312 GLY A O 1
ATOM 906 N N . ARG A 1 156 ? 1.067 -11.680 12.665 1.00 25.86 313 ARG A N 1
ATOM 907 C CA . ARG A 1 156 ? -0.302 -12.182 12.586 1.00 22.14 313 ARG A CA 1
ATOM 908 C C . ARG A 1 156 ? -0.487 -12.945 11.283 1.00 23.38 313 ARG A C 1
ATOM 909 O O . ARG A 1 156 ? -0.578 -12.350 10.211 1.00 21.38 313 ARG A O 1
ATOM 917 N N . TYR A 1 157 ? -0.538 -14.264 11.385 1.00 22.07 314 TYR A N 1
ATOM 918 C CA . TYR A 1 157 ? -0.528 -15.116 10.207 1.00 20.66 314 TYR A CA 1
ATOM 919 C C . TYR A 1 157 ? -1.755 -16.004 10.049 1.00 28.69 314 TYR A C 1
ATOM 920 O O . TYR A 1 157 ? -2.560 -16.205 10.969 1.00 21.53 314 TYR A O 1
ATOM 929 N N . ILE A 1 158 ? -1.883 -16.541 8.847 1.00 22.03 315 ILE A N 1
ATOM 930 C CA . ILE A 1 158 ? -2.893 -17.530 8.560 1.00 15.57 315 ILE A CA 1
ATOM 931 C C . ILE A 1 158 ? -2.226 -18.693 7.841 1.00 21.18 315 ILE A C 1
ATOM 932 O O . ILE A 1 158 ? -1.268 -18.507 7.054 1.00 19.10 315 ILE A O 1
ATOM 937 N N . THR A 1 159 ? -2.692 -19.899 8.149 1.00 19.01 316 THR A N 1
ATOM 938 C CA . THR A 1 159 ? -2.178 -21.104 7.510 1.00 22.02 316 THR A CA 1
ATOM 939 C C . THR A 1 159 ? -3.339 -21.898 6.927 1.00 25.13 316 THR A C 1
ATOM 940 O O . THR A 1 159 ? -4.292 -22.209 7.634 1.00 21.79 316 THR A O 1
ATOM 944 N N . LEU A 1 160 ? -3.256 -22.224 5.647 1.00 18.91 317 LEU A N 1
ATOM 945 C CA . LEU A 1 160 ? -4.261 -23.080 5.009 1.00 18.36 317 LEU A CA 1
ATOM 946 C C . LEU A 1 160 ? -3.640 -24.438 4.689 1.00 26.11 317 LEU A C 1
ATOM 947 O O . LEU A 1 160 ? -2.583 -24.498 4.056 1.00 26.92 317 LEU A O 1
ATOM 952 N N . THR A 1 161 ? -4.287 -25.524 5.117 1.00 21.30 318 THR A N 1
ATOM 953 C CA . THR A 1 161 ? -3.755 -26.871 4.865 1.00 21.77 318 THR A CA 1
ATOM 954 C C . THR A 1 161 ? -4.760 -27.728 4.102 1.00 19.12 318 THR A C 1
ATOM 955 O O . THR A 1 161 ? -5.956 -27.677 4.379 1.00 23.08 318 THR A O 1
ATOM 959 N N . THR A 1 162 ? -4.289 -28.505 3.129 1.00 18.78 319 THR A N 1
ATOM 960 C CA . THR A 1 162 ? -5.176 -29.410 2.407 1.00 22.29 319 THR A CA 1
ATOM 961 C C . THR A 1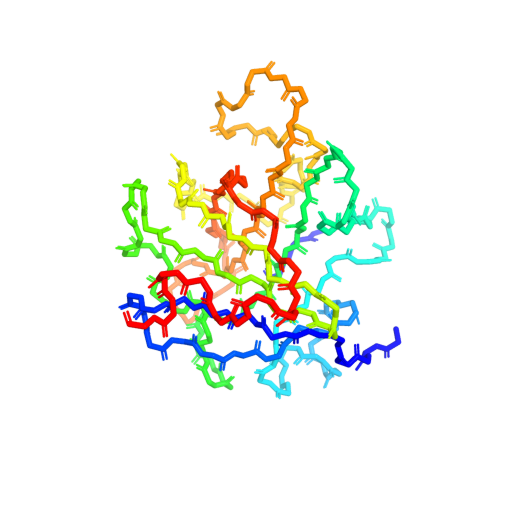 162 ? -4.367 -30.617 1.951 1.00 31.78 319 THR A C 1
ATOM 962 O O . THR A 1 162 ? -3.163 -30.671 2.175 1.00 29.20 319 THR A O 1
ATOM 966 N N . CYS A 1 163 ? -5.019 -31.585 1.318 1.00 23.69 320 CYS A N 1
ATOM 967 C CA . CYS A 1 163 ? -4.319 -32.779 0.851 1.00 28.97 320 CYS A CA 1
ATOM 968 C C . CYS A 1 163 ? -3.729 -32.609 -0.548 1.00 27.98 320 CYS A C 1
ATOM 969 O O . CYS A 1 163 ? -4.210 -31.814 -1.351 1.00 27.75 320 CYS A O 1
ATOM 972 N N . THR A 1 164 ? -2.681 -33.372 -0.832 1.00 27.03 321 THR A N 1
ATOM 973 C CA . THR A 1 164 ? -2.072 -33.389 -2.160 1.00 29.01 321 THR A CA 1
ATOM 974 C C . THR A 1 164 ? -1.337 -34.714 -2.338 1.00 29.69 321 THR A C 1
ATOM 975 O O . THR A 1 164 ? -0.807 -35.259 -1.362 1.00 37.55 321 THR A O 1
ATOM 979 N N . PRO A 1 165 ? -1.318 -35.258 -3.571 1.00 33.81 322 PRO A N 1
ATOM 980 C CA . PRO A 1 165 ? -1.962 -34.737 -4.785 1.00 35.19 322 PRO A CA 1
ATOM 981 C C . PRO A 1 165 ? -3.472 -34.888 -4.736 1.00 34.50 322 PRO A C 1
ATOM 982 O O . PRO A 1 165 ? -4.005 -35.411 -3.755 1.00 44.92 322 PRO A O 1
ATOM 986 N N . GLU A 1 166 ? -4.158 -34.460 -5.789 1.00 36.32 323 GLU A N 1
ATOM 987 C CA . GLU A 1 166 ? -5.616 -34.484 -5.784 1.00 40.55 323 GLU A CA 1
ATOM 988 C C . GLU A 1 166 ? -6.146 -35.907 -5.694 1.00 42.30 323 GLU A C 1
ATOM 989 O O . GLU A 1 166 ? -5.519 -36.845 -6.180 1.00 48.59 323 GLU A O 1
ATOM 995 N N . PHE A 1 167 ? -7.290 -36.052 -5.035 1.00 43.00 324 PHE A N 1
ATOM 996 C CA . PHE A 1 167 ? -7.960 -37.339 -4.860 1.00 52.65 324 PHE A CA 1
ATOM 997 C C . PHE A 1 167 ? -7.161 -38.319 -4.004 1.00 54.46 324 PHE A C 1
ATOM 998 O O . PHE A 1 167 ? -7.500 -39.499 -3.934 1.00 57.15 324 PHE A O 1
ATOM 1006 N N . THR A 1 168 ? -6.106 -37.829 -3.354 1.00 45.18 325 THR A N 1
ATOM 1007 C CA . THR A 1 168 ? -5.365 -38.631 -2.380 1.00 49.55 325 THR A CA 1
ATOM 1008 C C . THR A 1 168 ? -5.229 -37.879 -1.055 1.00 47.79 325 THR A C 1
ATOM 1009 O O . THR A 1 168 ? -5.618 -36.714 -0.951 1.00 43.75 325 THR A O 1
ATOM 1013 N N . SER A 1 169 ? -4.674 -38.551 -0.050 1.00 45.22 326 SER A N 1
ATOM 1014 C CA . SER A 1 169 ? -4.374 -37.913 1.229 1.00 47.07 326 SER A CA 1
ATOM 1015 C C . SER A 1 169 ? -2.934 -38.217 1.620 1.00 39.76 326 SER A C 1
ATOM 1016 O O . SER A 1 169 ? -2.584 -38.222 2.799 1.00 39.03 326 SER A O 1
ATOM 1019 N N . LYS A 1 170 ? -2.112 -38.453 0.602 1.00 40.44 327 LYS A N 1
ATOM 1020 C CA . LYS A 1 170 ? -0.739 -38.912 0.774 1.00 42.60 327 LYS A CA 1
ATOM 1021 C C . LYS A 1 170 ? 0.123 -37.851 1.442 1.00 36.65 327 LYS A C 1
ATOM 1022 O O . LYS A 1 170 ? 0.800 -38.116 2.436 1.00 39.25 327 LYS A O 1
ATOM 1028 N N . TYR A 1 171 ? 0.088 -36.641 0.899 1.00 29.81 328 TYR A N 1
ATOM 1029 C CA . TYR A 1 171 ? 0.846 -35.539 1.463 1.00 29.28 328 TYR A CA 1
ATOM 1030 C C . TYR A 1 171 ? -0.078 -34.388 1.804 1.00 29.94 328 TYR A C 1
ATOM 1031 O O . TYR A 1 171 ? -1.288 -34.464 1.594 1.00 31.55 328 TYR A O 1
ATOM 1040 N N . ARG A 1 172 ? 0.506 -33.308 2.310 1.00 25.54 329 ARG A N 1
ATOM 1041 C CA . ARG A 1 172 ? -0.251 -32.094 2.558 1.00 21.03 329 ARG A CA 1
ATOM 1042 C C . ARG A 1 172 ? 0.357 -30.906 1.820 1.00 21.84 329 ARG A C 1
ATOM 1043 O O . ARG A 1 172 ? 1.560 -30.867 1.590 1.00 26.73 329 ARG A O 1
ATOM 1051 N N . MET A 1 173 ? -0.494 -29.948 1.457 1.00 27.16 330 MET A N 1
ATOM 1052 C CA A MET A 1 173 ? -0.039 -28.705 0.852 0.17 23.12 330 MET A CA 1
ATOM 1053 C CA B MET A 1 173 ? -0.068 -28.698 0.833 0.83 19.86 330 MET A CA 1
ATOM 1054 C C . MET A 1 173 ? -0.410 -27.551 1.769 1.00 20.96 330 MET A C 1
ATOM 1055 O O . MET A 1 173 ? -1.535 -27.477 2.272 1.00 23.90 330 MET A O 1
ATOM 1064 N N . ILE A 1 174 ? 0.542 -26.660 2.001 1.00 22.16 331 ILE A N 1
ATOM 1065 C CA . ILE A 1 174 ? 0.371 -25.568 2.959 1.00 21.24 331 ILE A CA 1
ATOM 1066 C C . ILE A 1 174 ? 0.536 -24.198 2.288 1.00 22.50 331 ILE A C 1
ATOM 1067 O O . ILE A 1 174 ? 1.507 -23.964 1.574 1.00 20.47 331 ILE A O 1
ATOM 1072 N N . VAL A 1 175 ? -0.405 -23.296 2.526 1.00 24.14 332 VAL A N 1
ATOM 1073 C CA . VAL A 1 175 ? -0.287 -21.921 2.048 1.00 21.52 332 VAL A CA 1
ATOM 1074 C C . VAL A 1 175 ? -0.357 -20.962 3.249 1.00 24.47 332 VAL A C 1
ATOM 1075 O O . VAL A 1 175 ? -1.239 -21.109 4.086 1.00 22.25 332 VAL A O 1
ATOM 1079 N N . TRP A 1 176 ? 0.587 -20.019 3.345 1.00 22.95 333 TRP A N 1
ATOM 1080 C CA . TRP A 1 176 ? 0.623 -19.025 4.436 1.00 21.14 333 TRP A CA 1
ATOM 1081 C C . TRP A 1 176 ? 0.376 -17.594 3.949 1.00 19.45 333 TRP A C 1
ATOM 1082 O O . TRP A 1 176 ? 0.805 -17.212 2.851 1.00 18.76 333 TRP A O 1
ATOM 1093 N N . GLY A 1 177 ? -0.277 -16.799 4.792 1.00 18.04 334 GLY A N 1
ATOM 1094 C CA . GLY A 1 177 ? -0.496 -15.388 4.530 1.00 22.29 334 GLY A CA 1
ATOM 1095 C C . GLY A 1 177 ? -0.182 -14.530 5.747 1.00 24.32 334 GLY A C 1
ATOM 1096 O O . GLY A 1 177 ? 0.007 -15.053 6.849 1.00 19.65 334 GLY A O 1
ATOM 1097 N N . LYS A 1 178 ? -0.128 -13.215 5.540 1.00 29.93 335 LYS A N 1
ATOM 1098 C CA . LYS A 1 178 ? 0.163 -12.244 6.605 1.00 27.99 335 LYS A CA 1
ATOM 1099 C C . LYS A 1 178 ? -0.905 -11.175 6.647 1.00 29.11 335 LYS A C 1
ATOM 1100 O O . LYS A 1 178 ? -1.293 -10.662 5.602 1.00 22.08 335 LYS A O 1
ATOM 1106 N N . MET A 1 179 ? -1.330 -10.773 7.838 1.00 21.18 336 MET A N 1
ATOM 1107 C CA . MET A 1 179 ? -2.420 -9.804 7.947 1.00 20.81 336 MET A CA 1
ATOM 1108 C C . MET A 1 179 ? -2.006 -8.417 7.475 1.00 21.75 336 MET A C 1
ATOM 1109 O O . MET A 1 179 ? -0.921 -7.942 7.801 1.00 25.30 336 MET A O 1
ATOM 1114 N N . VAL A 1 180 ? -2.875 -7.759 6.712 1.00 27.18 337 VAL A N 1
ATOM 1115 C CA . VAL A 1 180 ? -2.578 -6.412 6.245 1.00 26.75 337 VAL A CA 1
ATOM 1116 C C . VAL A 1 180 ? -3.628 -5.391 6.691 1.00 29.56 337 VAL A C 1
ATOM 1117 O O . VAL A 1 180 ? -3.351 -4.194 6.683 1.00 31.64 337 VAL A O 1
ATOM 1121 N N . GLU A 1 181 ? -4.814 -5.856 7.088 1.00 26.20 338 GLU A N 1
ATOM 1122 C CA . GLU A 1 181 ? -5.877 -4.958 7.546 1.00 30.62 338 GLU A CA 1
ATOM 1123 C C . GLU A 1 181 ? -6.786 -5.642 8.571 1.00 25.13 338 GLU A C 1
ATOM 1124 O O . GLU A 1 181 ? -7.178 -6.792 8.403 1.00 27.25 338 GLU A O 1
ATOM 1130 N N . GLU A 1 182 ? -7.081 -4.934 9.651 1.00 30.49 339 GLU A N 1
ATOM 1131 C CA . GLU A 1 182 ? -8.104 -5.358 10.599 1.00 26.77 339 GLU A CA 1
ATOM 1132 C C . GLU A 1 182 ? -9.176 -4.288 10.536 1.00 28.48 339 GLU A C 1
ATOM 1133 O O . GLU A 1 182 ? -8.948 -3.150 10.947 1.00 32.05 339 GLU A O 1
ATOM 1139 N N . ARG A 1 183 ? -10.334 -4.645 9.992 1.00 29.98 340 ARG A N 1
ATOM 1140 C CA . ARG A 1 183 ? -11.353 -3.659 9.638 1.00 30.52 340 ARG A CA 1
ATOM 1141 C C . ARG A 1 183 ? -12.683 -3.891 10.355 1.00 26.13 340 ARG A C 1
ATOM 1142 O O . ARG A 1 183 ? -13.305 -4.945 10.199 1.00 28.53 340 ARG A O 1
ATOM 1150 N N . PRO A 1 184 ? -13.120 -2.904 11.148 1.00 28.05 341 PRO A N 1
ATOM 1151 C CA . PRO A 1 184 ? -14.409 -2.975 11.841 1.00 34.74 341 PRO A CA 1
ATOM 1152 C C . PRO A 1 184 ? -15.535 -3.127 10.845 1.00 36.89 341 PRO A C 1
ATOM 1153 O O . PRO A 1 184 ? -15.522 -2.477 9.794 1.00 33.44 341 PRO A O 1
ATOM 1157 N N . ARG A 1 185 ? -16.497 -3.977 11.177 1.00 33.54 342 ARG A N 1
ATOM 1158 C CA . ARG A 1 185 ? -17.608 -4.260 10.285 1.00 33.92 342 ARG A CA 1
ATOM 1159 C C . ARG A 1 185 ? -18.377 -2.984 9.935 1.00 44.80 342 ARG A C 1
ATOM 1160 O O . ARG A 1 185 ? -18.961 -2.871 8.856 1.00 40.70 342 ARG A O 1
ATOM 1168 N N . SER A 1 186 ? -18.358 -2.018 10.849 1.00 44.14 343 SER A N 1
ATOM 1169 C CA . SER A 1 186 ? -19.074 -0.766 10.661 1.00 43.63 343 SER A CA 1
ATOM 1170 C C . SER A 1 186 ? -18.487 0.058 9.527 1.00 45.17 343 SER A C 1
ATOM 1171 O O . SER A 1 186 ? -19.091 1.038 9.091 1.00 50.47 343 SER A O 1
ATOM 1174 N N . LYS A 1 187 ? -17.308 -0.336 9.052 1.00 42.82 344 LYS A N 1
ATOM 1175 C CA . LYS A 1 187 ? -16.660 0.363 7.946 1.00 45.67 344 LYS A CA 1
ATOM 1176 C C . LYS A 1 187 ? -16.970 -0.282 6.591 1.00 45.55 344 LYS A C 1
ATOM 1177 O O . LYS A 1 187 ? -16.456 0.147 5.562 1.00 47.44 344 LYS A O 1
ATOM 1179 N N . GLY A 1 188 ? -17.809 -1.313 6.588 1.00 39.34 345 GLY A N 1
ATOM 1180 C CA . GLY A 1 188 ? -18.146 -1.999 5.351 1.00 38.10 345 GLY A CA 1
ATOM 1181 C C . GLY A 1 188 ? -17.065 -2.951 4.871 1.00 39.77 345 GLY A C 1
ATOM 1182 O O . GLY A 1 188 ? -16.053 -3.139 5.543 1.00 35.92 345 GLY A O 1
ATOM 1183 N N . LYS A 1 189 ? -17.284 -3.560 3.709 1.00 39.56 346 LYS A N 1
ATOM 1184 C CA . LYS A 1 189 ? -16.335 -4.521 3.156 1.00 35.80 346 LYS A CA 1
ATOM 1185 C C . LYS A 1 189 ? -15.000 -3.869 2.851 1.00 35.38 346 LYS A C 1
ATOM 1186 O O . LYS A 1 189 ? -14.954 -2.713 2.443 1.00 35.92 346 LYS A O 1
ATOM 1190 N N . PRO A 1 190 ? -13.905 -4.617 3.046 1.00 31.27 347 PRO A N 1
ATOM 1191 C CA . PRO A 1 190 ? -12.591 -4.155 2.595 1.00 34.33 347 PRO A CA 1
ATOM 1192 C C . PRO A 1 190 ? -12.511 -4.175 1.072 1.00 32.87 347 PRO A C 1
ATOM 1193 O O . PRO A 1 190 ? -13.334 -4.843 0.430 1.00 30.63 347 PRO A O 1
ATOM 1197 N N . ASP A 1 191 ? -11.548 -3.445 0.511 1.00 30.11 348 ASP A N 1
ATOM 1198 C CA . ASP A 1 191 ? -11.358 -3.390 -0.940 1.00 35.55 348 ASP A CA 1
ATOM 1199 C C . ASP A 1 191 ? -11.319 -4.777 -1.572 1.00 39.54 348 ASP A C 1
ATOM 1200 O O . ASP A 1 191 ? -11.830 -4.986 -2.673 1.00 40.02 348 ASP A O 1
ATOM 1205 N N . ALA A 1 192 ? -10.709 -5.724 -0.868 1.00 35.72 349 ALA A N 1
ATOM 1206 C CA . ALA A 1 192 ? -10.510 -7.073 -1.394 1.00 34.19 349 ALA A CA 1
ATOM 1207 C C . ALA A 1 192 ? -11.818 -7.777 -1.762 1.00 37.56 349 ALA A C 1
ATOM 1208 O O . ALA A 1 192 ? -11.828 -8.664 -2.615 1.00 40.37 349 ALA A O 1
ATOM 1210 N N . LEU A 1 193 ? -12.921 -7.397 -1.117 1.00 27.35 350 LEU A N 1
ATOM 1211 C CA . LEU A 1 193 ? -14.195 -8.064 -1.376 1.00 30.60 350 LEU A CA 1
ATOM 1212 C C . LEU A 1 193 ? -15.100 -7.303 -2.347 1.00 44.06 350 LEU A C 1
ATOM 1213 O O . LEU A 1 193 ? -16.266 -7.652 -2.514 1.00 47.86 350 LEU A O 1
ATOM 1218 N N . VAL A 1 194 ? -14.575 -6.273 -2.998 1.00 48.11 351 VAL A N 1
ATOM 1219 C CA . VAL A 1 194 ? -15.395 -5.498 -3.928 1.00 48.84 351 VAL A CA 1
ATOM 1220 C C . VAL A 1 194 ? -14.807 -5.496 -5.333 1.00 58.43 351 VAL A C 1
ATOM 1221 O O . VAL A 1 194 ? -13.587 -5.515 -5.504 1.00 61.28 351 VAL A O 1
#

B-factor: mean 33.74, std 14.27, range [15.57, 108.74]

InterPro domains:
  IPR005754 Sortase family [PF04203] (200-337)
  IPR005754 Sortase family [TIGR01076] (199-338)
  IPR023365 Sortase domain superfamily [G3DSA:2.40.260.10] (158-352)
  IPR023365 Sortase domain superfamily [SSF63817] (190-338)
  IPR042003 Sortase E [cd05830] (194-335)
  IPR053465 Bacterial Sortase Class E [NF033747] (138-341)